Protein AF-A0AAU9D5J7-F1 (afdb_monomer_lite)

Foldseek 3Di:
DVVVVCVVQVQKDWDQDPPDPVSNVVSKDWDPCVVPVHHTDTGIDMDGHDD

Sequence (51 aa):
MVSQFLTKHLNFSLVNLSVNPQSEKESMLQIYPDDYLTDGFFIALMQKQEA

Radius of gyration: 12.76 Å; chains: 1; bounding box: 23×20×36 Å

pLDDT: mean 85.76, std 10.37, range [60.78, 96.31]

Secondary structure (DSSP, 8-state):
-HHHHHHH-TTEEEE--TTSTTHHHHSEEEE-HHHHTS--EEEEEEEEPP-

Organism: NCBI:txid2932183

Structure (mmCIF, N/CA/C/O backbone):
data_AF-A0AAU9D5J7-F1
#
_entry.id   AF-A0AAU9D5J7-F1
#
loop_
_atom_site.group_PDB
_atom_site.id
_atom_site.type_symbol
_atom_site.label_atom_id
_atom_site.label_alt_id
_atom_site.label_comp_id
_atom_site.label_asym_id
_atom_site.label_entity_id
_atom_site.label_seq_id
_atom_site.pdbx_PDB_ins_code
_atom_site.Cartn_x
_atom_site.Cartn_y
_atom_site.Cartn_z
_atom_site.occupancy
_atom_site.B_iso_or_equiv
_atom_site.auth_seq_id
_atom_site.auth_comp_id
_atom_site.auth_asym_id
_atom_site.auth_atom_id
_atom_site.pdbx_PDB_model_num
ATOM 1 N N . MET A 1 1 ? -1.135 -10.223 4.254 1.00 81.44 1 MET A N 1
ATOM 2 C CA . MET A 1 1 ? -0.274 -9.021 4.226 1.00 81.44 1 MET A CA 1
ATOM 3 C C . MET A 1 1 ? -1.036 -7.775 4.668 1.00 81.44 1 MET A C 1
ATOM 5 O O . MET A 1 1 ? -1.059 -7.553 5.866 1.00 81.44 1 MET A O 1
ATOM 9 N N . VAL A 1 2 ? -1.722 -7.022 3.796 1.00 88.25 2 VAL A N 1
ATOM 10 C CA . VAL A 1 2 ? -2.463 -5.803 4.207 1.00 88.25 2 VAL A CA 1
ATOM 11 C C . VAL A 1 2 ? -3.804 -6.131 4.871 1.00 88.25 2 VAL A C 1
ATOM 13 O O . VAL A 1 2 ? -4.053 -5.710 5.994 1.00 88.25 2 VAL A O 1
ATOM 16 N N . SER A 1 3 ? -4.634 -6.963 4.235 1.00 88.50 3 SER A N 1
ATOM 17 C CA . SER A 1 3 ? -5.929 -7.387 4.793 1.00 88.50 3 SER A CA 1
ATOM 18 C C . SER A 1 3 ? -5.784 -8.044 6.170 1.00 88.50 3 SER A C 1
ATOM 20 O O . SER A 1 3 ? -6.462 -7.672 7.118 1.00 88.50 3 SER A O 1
ATOM 22 N N . GLN A 1 4 ? -4.824 -8.962 6.310 1.00 93.06 4 GLN A N 1
ATOM 23 C CA . GLN A 1 4 ? -4.501 -9.605 7.588 1.00 93.06 4 GLN A CA 1
ATOM 24 C C . GLN A 1 4 ? -4.050 -8.607 8.666 1.00 93.06 4 GLN A C 1
ATOM 26 O O . GLN A 1 4 ? -4.383 -8.793 9.835 1.00 93.06 4 GLN A O 1
ATOM 31 N N . PHE A 1 5 ? -3.307 -7.557 8.301 1.00 92.81 5 PHE A N 1
ATOM 32 C CA . PHE A 1 5 ? -2.925 -6.507 9.244 1.00 92.81 5 PHE A CA 1
ATOM 33 C C . PHE A 1 5 ? -4.164 -5.746 9.733 1.00 92.81 5 PHE A C 1
ATOM 35 O O . PHE A 1 5 ? -4.393 -5.667 10.938 1.00 92.81 5 PHE A O 1
ATOM 42 N N . LEU A 1 6 ? -5.024 -5.295 8.815 1.00 91.44 6 LEU A N 1
ATOM 43 C CA . LEU A 1 6 ? -6.250 -4.558 9.148 1.00 91.44 6 LEU A CA 1
ATOM 44 C C . LEU A 1 6 ? -7.217 -5.382 10.011 1.00 91.44 6 LEU A C 1
ATOM 46 O O . LEU A 1 6 ? -7.845 -4.838 10.911 1.00 91.44 6 LEU A O 1
ATOM 50 N N . THR A 1 7 ? -7.284 -6.706 9.820 1.00 93.56 7 THR A N 1
ATOM 51 C CA . THR A 1 7 ? -8.110 -7.575 10.684 1.00 93.56 7 THR A CA 1
ATOM 52 C C . THR A 1 7 ? -7.609 -7.672 12.127 1.00 93.56 7 THR A C 1
ATOM 54 O O . THR A 1 7 ? -8.393 -7.971 13.022 1.00 93.56 7 THR A O 1
ATOM 57 N N . LYS A 1 8 ? -6.313 -7.440 12.368 1.00 96.31 8 LYS A N 1
ATOM 58 C CA . LYS A 1 8 ? -5.695 -7.512 13.704 1.00 96.31 8 LYS A CA 1
ATOM 59 C C . LYS A 1 8 ? -5.578 -6.147 14.377 1.00 96.31 8 LYS A C 1
ATOM 61 O O . LYS A 1 8 ? -5.501 -6.074 15.599 1.00 96.31 8 LYS A O 1
ATOM 66 N N . HIS A 1 9 ? -5.556 -5.082 13.585 1.00 94.88 9 HIS A N 1
ATOM 67 C CA . HIS A 1 9 ? -5.313 -3.718 14.032 1.00 94.88 9 HIS A CA 1
ATOM 68 C C . HIS A 1 9 ? -6.468 -2.821 13.585 1.00 94.88 9 HIS A C 1
ATOM 70 O O . HIS A 1 9 ? -6.336 -2.022 12.664 1.00 94.88 9 HIS A O 1
ATOM 76 N N . LEU A 1 10 ? -7.614 -2.971 14.258 1.00 94.25 10 LEU A N 1
ATOM 77 C CA . LEU A 1 10 ? -8.871 -2.288 13.917 1.00 94.25 10 LEU A CA 1
ATOM 78 C C . LEU A 1 10 ? -8.798 -0.757 14.034 1.00 94.25 10 LEU A C 1
ATOM 80 O O . LEU A 1 10 ? -9.653 -0.053 13.515 1.00 94.25 10 LEU A O 1
ATOM 84 N N . ASN A 1 11 ? -7.774 -0.241 14.709 1.00 95.56 11 ASN A N 1
ATOM 85 C CA . ASN A 1 11 ? -7.497 1.184 14.843 1.00 95.56 11 ASN A CA 1
ATOM 86 C C . ASN A 1 11 ? -6.654 1.742 13.681 1.00 95.56 11 ASN A C 1
ATOM 88 O O . ASN A 1 11 ? -6.095 2.829 13.807 1.00 95.56 11 ASN A O 1
ATOM 92 N N . PHE A 1 12 ? -6.499 0.997 12.587 1.00 94.94 12 PHE A N 1
ATOM 93 C CA . PHE A 1 12 ? -5.847 1.462 11.369 1.00 94.94 12 PHE A CA 1
ATOM 94 C C . PHE A 1 12 ? -6.816 1.440 10.191 1.00 94.94 12 PHE A C 1
ATOM 96 O O . PHE A 1 12 ? -7.601 0.507 10.025 1.00 94.94 12 PHE A O 1
ATOM 103 N N . SER A 1 13 ? -6.701 2.448 9.333 1.00 92.12 13 SER A N 1
ATOM 104 C CA . SER A 1 13 ? -7.426 2.543 8.065 1.00 92.12 13 SER A CA 1
ATOM 105 C C . SER A 1 13 ? -6.459 2.764 6.906 1.00 92.12 13 SER A C 1
ATOM 107 O O . SER A 1 13 ? -5.460 3.471 7.060 1.00 92.12 13 SER A O 1
ATOM 109 N N . LEU A 1 14 ? -6.769 2.189 5.738 1.00 90.62 14 LEU A N 1
ATOM 110 C CA . LEU A 1 14 ? -6.066 2.514 4.495 1.00 90.62 14 LEU A CA 1
ATOM 111 C C . LEU A 1 14 ? -6.338 3.964 4.096 1.00 90.62 14 LEU A C 1
ATOM 113 O O . LEU A 1 14 ? -7.473 4.435 4.172 1.00 90.62 14 LEU A O 1
ATOM 117 N N . VAL A 1 15 ? -5.285 4.648 3.663 1.00 89.44 15 VAL A N 1
ATOM 118 C CA . VAL A 1 15 ? -5.347 6.010 3.134 1.00 89.44 15 VAL A CA 1
ATOM 119 C C . VAL A 1 15 ? -5.068 5.951 1.644 1.00 89.44 15 VAL A C 1
ATOM 121 O O . VAL A 1 15 ? -4.108 5.312 1.214 1.00 89.44 15 VAL A O 1
ATOM 124 N N . ASN A 1 16 ? -5.901 6.634 0.862 1.00 85.12 16 ASN A N 1
ATOM 125 C CA . ASN A 1 16 ? -5.712 6.697 -0.575 1.00 85.12 16 ASN A CA 1
ATOM 126 C C . ASN A 1 16 ? -4.421 7.459 -0.914 1.00 85.12 16 ASN A C 1
ATOM 128 O O . ASN A 1 16 ? -4.165 8.541 -0.383 1.00 85.12 16 ASN A O 1
ATOM 132 N N . LEU A 1 17 ? -3.613 6.888 -1.802 1.00 79.56 17 LEU A N 1
ATOM 133 C CA . LEU A 1 17 ? -2.412 7.524 -2.322 1.00 79.56 17 LEU A CA 1
ATOM 134 C C . LEU A 1 17 ? -2.788 8.250 -3.616 1.00 79.56 17 LEU A C 1
ATOM 136 O O . LEU A 1 17 ? -2.991 7.615 -4.643 1.00 79.56 17 LEU A O 1
ATOM 140 N N . SER A 1 18 ? -2.848 9.578 -3.598 1.00 74.12 18 SER A N 1
ATOM 141 C CA . SER A 1 18 ? -3.110 10.396 -4.798 1.00 74.12 18 SER A CA 1
ATOM 142 C C . SER A 1 18 ? -1.822 10.718 -5.565 1.00 74.12 18 SER A C 1
ATOM 144 O O . SER A 1 18 ? -1.558 11.871 -5.897 1.00 74.12 18 SER A O 1
ATOM 146 N N . VAL A 1 19 ? -0.966 9.715 -5.776 1.00 75.12 19 VAL A N 1
ATOM 147 C CA . VAL A 1 19 ? 0.325 9.887 -6.471 1.00 75.12 19 VAL A CA 1
ATOM 148 C C . VAL A 1 19 ? 0.270 9.463 -7.938 1.00 75.12 19 VAL A C 1
ATOM 150 O O . VAL A 1 19 ? 1.083 9.938 -8.726 1.00 75.12 19 VAL A O 1
ATOM 153 N N . ASN A 1 20 ? -0.701 8.630 -8.335 1.00 69.81 20 ASN A N 1
ATOM 154 C CA . ASN A 1 20 ? -1.055 8.407 -9.735 1.00 69.81 20 ASN A CA 1
ATOM 155 C C . ASN A 1 20 ? -2.556 8.041 -9.895 1.00 69.81 20 ASN A C 1
ATOM 157 O O . ASN A 1 20 ? -3.211 7.677 -8.918 1.00 69.81 20 ASN A O 1
ATOM 161 N N . PRO A 1 21 ? -3.132 8.113 -11.112 1.00 66.88 21 PRO A N 1
ATOM 162 C CA . PRO A 1 21 ? -4.553 7.803 -11.339 1.00 66.88 21 PRO A CA 1
ATOM 163 C C . PRO A 1 21 ? -4.935 6.338 -11.062 1.00 66.88 21 PRO A C 1
ATOM 165 O O . PRO A 1 21 ? -6.107 6.024 -10.852 1.00 66.88 21 PRO A O 1
ATOM 168 N N . GLN A 1 22 ? -3.961 5.423 -11.094 1.00 65.50 22 GLN A N 1
ATOM 169 C CA . GLN A 1 22 ? -4.168 4.002 -10.811 1.00 65.50 22 GLN A CA 1
ATOM 170 C C . GLN A 1 22 ? -4.402 3.774 -9.309 1.00 65.50 22 GLN A C 1
ATOM 172 O O . GLN A 1 22 ? -5.311 3.037 -8.924 1.00 65.50 22 GLN A O 1
ATOM 177 N N . SER A 1 23 ? -3.621 4.444 -8.458 1.00 62.81 23 SER A N 1
ATOM 178 C CA . SER A 1 23 ? -3.676 4.307 -7.004 1.00 62.81 23 SER A CA 1
ATOM 179 C C . SER A 1 23 ? -4.948 4.902 -6.408 1.00 62.81 23 SER A C 1
ATOM 181 O O . SER A 1 23 ? -5.414 4.405 -5.385 1.00 62.81 23 SER A O 1
ATOM 183 N N . GLU A 1 24 ? -5.580 5.861 -7.095 1.00 60.78 24 GLU A N 1
ATOM 184 C CA . GLU A 1 24 ? -6.874 6.426 -6.692 1.00 60.78 24 GLU A CA 1
ATOM 185 C C . GLU A 1 24 ? -7.998 5.382 -6.619 1.00 60.78 24 GLU A C 1
ATOM 187 O O . GLU A 1 24 ? -8.906 5.531 -5.798 1.00 60.78 24 GLU A O 1
ATOM 192 N N . LYS A 1 25 ? -7.940 4.327 -7.447 1.00 63.06 25 LYS A N 1
ATOM 193 C CA . LYS A 1 25 ? -8.980 3.286 -7.517 1.00 63.06 25 LYS A CA 1
ATOM 194 C C . LYS A 1 25 ? -8.800 2.174 -6.490 1.00 63.06 25 LYS A C 1
ATOM 196 O O . LYS A 1 25 ? -9.791 1.611 -6.034 1.00 63.06 25 LYS A O 1
ATOM 201 N N . GLU A 1 26 ? -7.561 1.852 -6.130 1.00 67.88 26 GLU A N 1
ATOM 202 C CA . GLU A 1 26 ? -7.250 0.666 -5.319 1.00 67.88 26 GLU A CA 1
ATOM 203 C C . GLU A 1 26 ? -6.729 0.999 -3.910 1.00 67.88 26 GLU A C 1
ATOM 205 O O . GLU A 1 26 ? -6.509 0.088 -3.112 1.00 67.88 26 GLU A O 1
ATOM 210 N N . SER A 1 27 ? -6.563 2.287 -3.563 1.00 78.69 27 SER A N 1
ATOM 211 C CA . SER A 1 27 ? -5.997 2.766 -2.278 1.00 78.69 27 SER A CA 1
ATOM 212 C C . SER A 1 27 ? -4.618 2.179 -1.933 1.00 78.69 27 SER A C 1
ATOM 214 O O . SER A 1 27 ? -4.147 2.259 -0.798 1.00 78.69 27 SER A O 1
ATOM 216 N N . MET A 1 28 ? -3.969 1.567 -2.917 1.00 85.38 28 MET A N 1
ATOM 217 C CA . MET A 1 28 ? -2.667 0.922 -2.856 1.00 85.38 28 MET A CA 1
ATOM 218 C C . MET A 1 28 ? -1.965 1.223 -4.175 1.00 85.38 28 MET A C 1
ATOM 220 O O . MET A 1 28 ? -2.608 1.336 -5.220 1.00 85.38 28 MET A O 1
ATOM 224 N N . LEU A 1 29 ? -0.648 1.369 -4.124 1.00 87.75 29 LEU A N 1
ATOM 225 C CA . LEU A 1 29 ? 0.162 1.660 -5.293 1.00 87.75 29 LEU A CA 1
ATOM 226 C C . LEU A 1 29 ? 0.959 0.418 -5.681 1.00 87.75 29 LEU A C 1
ATOM 228 O O . LEU A 1 29 ? 1.690 -0.148 -4.867 1.00 87.75 29 LEU A O 1
ATOM 232 N N . GLN A 1 30 ? 0.823 0.036 -6.944 1.00 89.31 30 GLN A N 1
ATOM 233 C CA . GLN A 1 30 ? 1.674 -0.942 -7.604 1.00 89.31 30 GLN A CA 1
ATOM 234 C C . GLN A 1 30 ? 2.522 -0.195 -8.626 1.00 89.31 30 GLN A C 1
ATOM 236 O O . GLN A 1 30 ? 1.982 0.527 -9.462 1.00 89.31 30 GLN A O 1
ATOM 241 N N . ILE A 1 31 ? 3.838 -0.336 -8.513 1.00 88.12 31 ILE A N 1
ATOM 242 C CA . ILE A 1 31 ? 4.801 0.181 -9.481 1.00 88.12 31 ILE A CA 1
ATOM 243 C C . 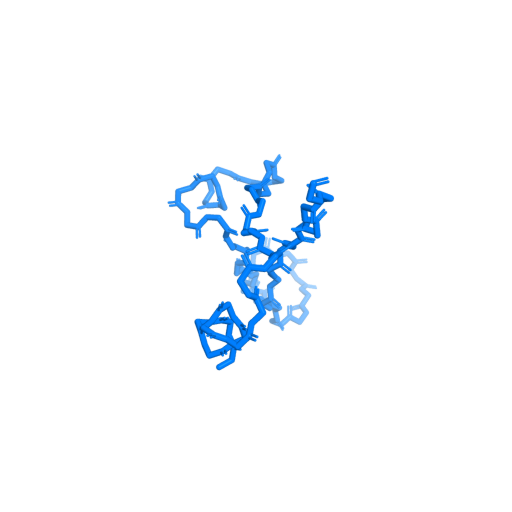ILE A 1 31 ? 5.414 -1.023 -10.175 1.00 88.12 31 ILE A C 1
ATOM 245 O O . ILE A 1 31 ? 6.047 -1.855 -9.514 1.00 88.12 31 ILE A O 1
ATOM 249 N N . TYR A 1 32 ? 5.232 -1.108 -11.489 1.00 90.94 32 TYR A N 1
ATOM 250 C CA . TYR A 1 32 ? 5.945 -2.080 -12.302 1.00 90.94 32 TYR A CA 1
ATOM 251 C C . TYR A 1 32 ? 7.274 -1.487 -12.781 1.00 90.94 32 TYR A C 1
ATOM 253 O O . TYR A 1 32 ? 7.359 -0.274 -12.990 1.00 90.94 32 TYR A O 1
ATOM 261 N N . PRO A 1 33 ? 8.313 -2.320 -12.978 1.00 94.62 33 PRO A N 1
ATOM 262 C CA . PRO A 1 33 ? 9.627 -1.830 -13.384 1.00 94.62 33 PRO A CA 1
ATOM 263 C C . PRO A 1 33 ? 9.613 -0.939 -14.628 1.00 94.62 33 PRO A C 1
ATOM 265 O O . PRO A 1 33 ? 10.306 0.078 -14.686 1.00 94.62 33 PRO A O 1
ATOM 268 N N . ASP A 1 34 ? 8.767 -1.295 -15.594 1.00 93.31 34 ASP A N 1
ATOM 269 C CA . ASP A 1 34 ? 8.666 -0.621 -16.887 1.00 93.31 34 ASP A CA 1
ATOM 270 C C . ASP A 1 34 ? 8.017 0.771 -16.798 1.00 93.31 34 ASP A C 1
ATOM 272 O O . ASP A 1 34 ? 8.270 1.612 -17.658 1.00 93.31 34 ASP A O 1
ATOM 276 N N . ASP A 1 35 ? 7.229 1.050 -15.751 1.00 87.06 35 ASP A N 1
ATOM 277 C CA . ASP A 1 35 ? 6.510 2.325 -15.603 1.00 87.06 35 ASP A CA 1
ATOM 278 C C . ASP A 1 35 ? 7.461 3.491 -15.280 1.00 87.06 35 ASP A C 1
ATOM 280 O O . ASP A 1 35 ? 7.217 4.631 -15.679 1.00 87.06 35 ASP A O 1
ATOM 284 N N . TYR A 1 36 ? 8.549 3.215 -14.549 1.00 88.69 36 TYR A N 1
ATOM 285 C CA . TYR A 1 36 ? 9.464 4.243 -14.030 1.00 88.69 36 TYR A CA 1
ATOM 286 C C . TYR A 1 36 ? 10.953 3.883 -14.150 1.00 88.69 36 TYR A C 1
ATOM 288 O O . TYR A 1 36 ? 11.784 4.562 -13.546 1.00 88.69 36 TYR A O 1
ATOM 296 N N . LEU A 1 37 ? 11.306 2.842 -14.916 1.00 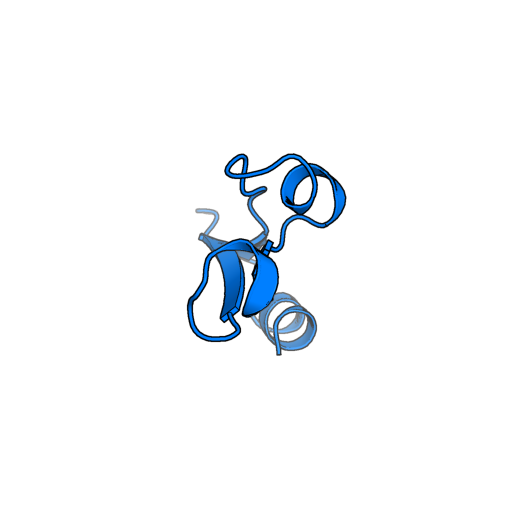93.94 37 LEU A N 1
ATOM 297 C CA . LEU A 1 37 ? 12.682 2.331 -15.042 1.00 93.94 37 LEU A CA 1
ATOM 298 C C . LEU A 1 37 ? 13.333 2.093 -13.667 1.00 93.94 37 LEU A C 1
ATOM 300 O O . LEU A 1 37 ? 14.459 2.516 -13.396 1.00 93.94 37 LEU A O 1
ATOM 304 N N . TH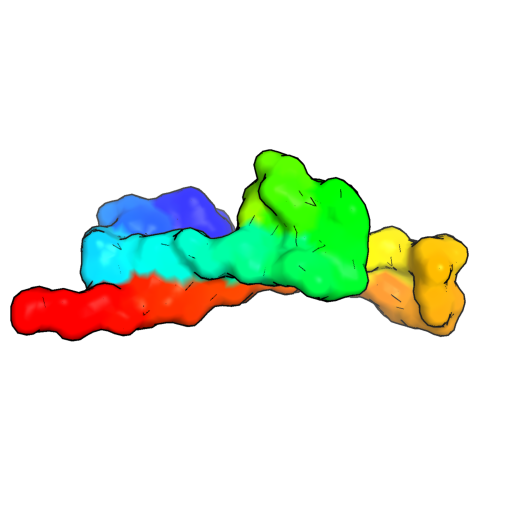R A 1 38 ? 12.580 1.453 -12.778 1.00 92.81 38 THR A N 1
ATOM 305 C CA . THR A 1 38 ? 12.960 1.187 -11.385 1.00 92.81 38 THR A CA 1
ATOM 306 C C . THR A 1 38 ? 12.625 -0.259 -11.015 1.00 92.81 38 THR A C 1
ATOM 308 O O . THR A 1 38 ? 12.193 -1.025 -11.869 1.00 92.81 38 THR A O 1
ATOM 311 N N . ASP A 1 39 ? 12.852 -0.671 -9.771 1.00 95.38 39 ASP A N 1
ATOM 312 C CA . ASP A 1 39 ? 12.420 -1.992 -9.309 1.00 95.38 39 ASP A CA 1
ATOM 313 C C . ASP A 1 39 ? 10.890 -2.052 -9.129 1.00 95.38 39 ASP A C 1
ATOM 315 O O . ASP A 1 39 ? 10.193 -1.039 -9.112 1.00 95.38 39 ASP A O 1
ATOM 319 N N . GLY A 1 40 ? 10.337 -3.257 -8.987 1.00 93.19 40 GLY A N 1
ATOM 320 C CA . GLY A 1 40 ? 8.914 -3.422 -8.691 1.00 93.19 40 GLY A CA 1
ATOM 321 C C . GLY A 1 40 ? 8.599 -3.086 -7.231 1.00 93.19 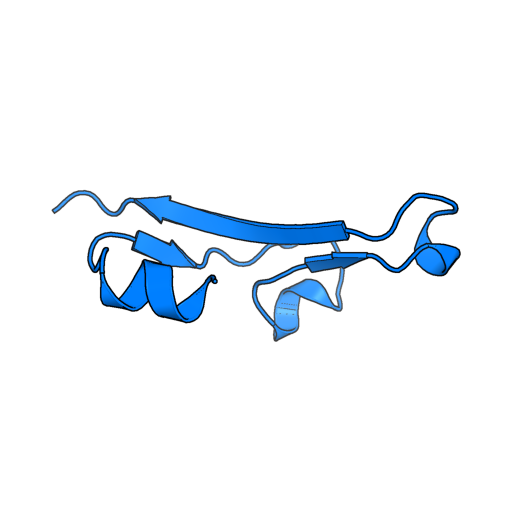40 GLY A C 1
ATOM 322 O O . GLY A 1 40 ? 9.231 -3.636 -6.326 1.00 93.19 40 GLY A O 1
ATOM 323 N N . PHE A 1 41 ? 7.585 -2.250 -6.985 1.00 91.88 41 PHE A N 1
ATOM 324 C CA . PHE A 1 41 ? 7.157 -1.882 -5.629 1.00 91.88 41 PHE A CA 1
ATOM 325 C C . PHE A 1 41 ? 5.663 -2.108 -5.396 1.00 91.88 41 PHE A C 1
ATOM 327 O O . PHE A 1 41 ? 4.825 -1.880 -6.267 1.00 91.88 41 PHE A O 1
ATOM 334 N N . PHE A 1 42 ? 5.333 -2.487 -4.160 1.00 91.50 42 PHE A N 1
ATOM 335 C CA . PHE A 1 42 ? 3.973 -2.496 -3.631 1.00 91.50 42 PHE A CA 1
ATOM 336 C C . PHE A 1 42 ? 3.919 -1.617 -2.381 1.00 91.50 42 PHE A C 1
ATOM 338 O O . PHE A 1 42 ? 4.631 -1.879 -1.408 1.00 91.50 42 PHE A O 1
ATOM 345 N N . ILE A 1 43 ? 3.082 -0.580 -2.397 1.00 90.12 43 ILE A N 1
ATOM 346 C CA . ILE A 1 43 ? 3.000 0.419 -1.327 1.00 90.12 43 ILE A CA 1
ATOM 347 C C . ILE A 1 43 ? 1.553 0.539 -0.844 1.00 90.12 43 ILE A C 1
ATOM 349 O O . ILE A 1 43 ? 0.636 0.784 -1.624 1.00 90.12 43 ILE A O 1
ATOM 353 N N . ALA A 1 44 ? 1.359 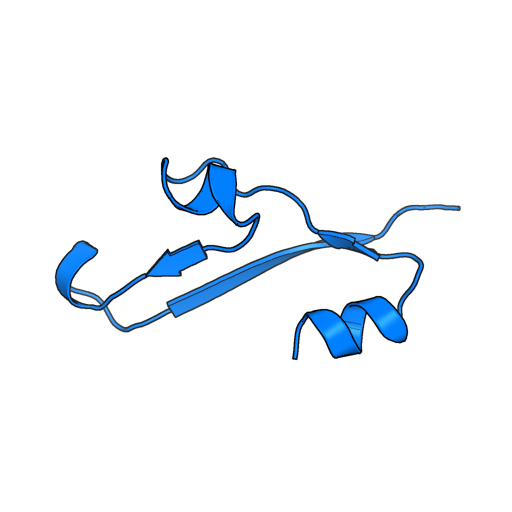0.412 0.469 1.00 90.88 44 ALA A N 1
ATOM 354 C CA . ALA A 1 44 ? 0.089 0.660 1.143 1.00 90.88 44 ALA A CA 1
ATOM 355 C C . ALA A 1 44 ? 0.303 1.685 2.260 1.00 90.88 44 ALA A C 1
ATOM 357 O O . ALA A 1 44 ? 1.143 1.476 3.138 1.00 90.88 44 ALA A O 1
ATOM 358 N N . LEU A 1 45 ? -0.458 2.779 2.236 1.00 90.50 45 LEU A N 1
ATOM 359 C CA . LEU A 1 45 ? -0.422 3.797 3.281 1.00 90.50 45 LEU A CA 1
ATOM 360 C C . LEU A 1 45 ? -1.545 3.548 4.285 1.00 90.50 45 LEU A C 1
ATOM 362 O O . LEU A 1 45 ? -2.697 3.342 3.909 1.00 90.50 45 LEU A O 1
ATOM 366 N N . MET A 1 46 ? -1.208 3.577 5.571 1.00 92.44 46 MET A N 1
ATOM 367 C CA . MET A 1 46 ? -2.166 3.366 6.652 1.00 92.44 46 MET A CA 1
ATOM 368 C C . MET A 1 46 ? -2.042 4.478 7.681 1.00 92.44 46 MET A C 1
ATOM 370 O O . MET A 1 46 ? -0.935 4.891 8.029 1.00 92.44 46 MET A O 1
ATOM 374 N N . GLN A 1 47 ? -3.179 4.920 8.203 1.00 93.06 47 GLN A N 1
ATOM 375 C CA . GLN A 1 47 ? -3.246 5.873 9.300 1.00 93.06 47 GLN A CA 1
ATOM 376 C C . GLN A 1 47 ? -3.816 5.184 10.530 1.00 93.06 47 GLN A C 1
ATOM 378 O O . GLN A 1 47 ? -4.840 4.504 10.457 1.00 93.06 47 GLN A O 1
ATOM 383 N N . LYS A 1 48 ? -3.144 5.376 11.665 1.00 94.69 48 LYS A N 1
ATOM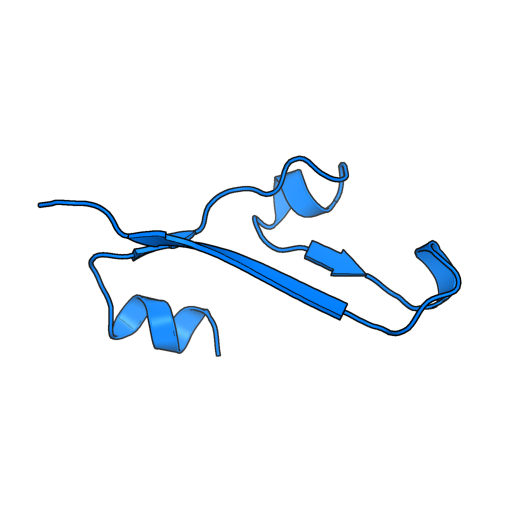 384 C CA . LYS A 1 48 ? -3.696 5.027 12.968 1.00 94.69 48 LYS A CA 1
ATOM 385 C C . LYS A 1 48 ? -4.769 6.055 13.315 1.00 94.69 48 LYS A C 1
ATOM 387 O O . LYS A 1 48 ? -4.464 7.244 13.356 1.00 94.69 48 LYS A O 1
ATOM 392 N N . GLN A 1 49 ? -5.990 5.609 13.568 1.00 89.25 49 GLN A N 1
ATOM 393 C CA . GLN A 1 49 ? -7.035 6.468 14.105 1.00 89.25 49 GLN A CA 1
ATOM 394 C C . GLN A 1 49 ? -6.866 6.547 15.624 1.00 89.25 49 GLN A C 1
ATOM 396 O O . GLN A 1 49 ? -6.670 5.523 16.290 1.00 89.25 49 GLN A O 1
ATOM 401 N N . GLU A 1 50 ? -6.849 7.766 16.159 1.00 80.88 50 GLU A N 1
ATOM 402 C CA . GLU A 1 50 ? -6.996 7.978 17.598 1.00 80.88 50 GLU A CA 1
ATOM 403 C C . GLU A 1 50 ? -8.455 7.698 17.979 1.00 80.88 50 GLU A C 1
ATOM 405 O O . GLU A 1 50 ? -9.360 7.963 17.188 1.00 80.88 50 GLU A O 1
ATOM 410 N N . ALA A 1 51 ? -8.648 7.061 19.136 1.00 61.75 51 ALA A N 1
ATOM 411 C CA . ALA A 1 51 ? -9.963 6.696 19.659 1.00 61.75 51 ALA A CA 1
ATOM 412 C C . ALA A 1 51 ? -10.681 7.905 20.266 1.00 61.75 51 ALA A C 1
ATOM 414 O O . ALA A 1 51 ? -9.977 8.747 20.870 1.00 61.75 51 ALA A O 1
#

InterPro domains:
  IPR001678 SAM-dependent methyltransferase RsmB-F/NOP2-type domain [PS51686] (1-49)
  IPR029063 S-adenosyl-L-methionine-dependent methyltransferase superfamily [G3DSA:3.40.50.150] (1-51)